Protein AF-A0A351J0I0-F1 (afdb_monomer_lite)

Structure (mmCIF, N/CA/C/O backbone):
data_AF-A0A351J0I0-F1
#
_entry.id   AF-A0A351J0I0-F1
#
loop_
_atom_site.group_PDB
_atom_site.id
_atom_site.type_symbol
_atom_site.label_atom_id
_atom_site.label_alt_id
_atom_site.label_comp_id
_atom_site.label_asym_id
_atom_site.label_entity_id
_atom_site.label_seq_id
_atom_site.pdbx_PDB_ins_code
_atom_site.Cartn_x
_atom_site.Cartn_y
_atom_site.Cartn_z
_atom_site.occupancy
_atom_site.B_iso_or_equiv
_atom_site.auth_seq_id
_atom_site.auth_comp_id
_atom_site.auth_asym_id
_atom_site.auth_atom_id
_atom_site.pdbx_PDB_model_num
ATOM 1 N N . GLU A 1 1 ? -14.268 -17.945 18.099 1.00 57.88 1 GLU A N 1
ATOM 2 C CA . GLU A 1 1 ? -13.652 -16.611 18.293 1.00 57.88 1 GLU A CA 1
ATOM 3 C C . GLU A 1 1 ? -12.820 -16.130 17.097 1.00 57.88 1 GLU A C 1
ATOM 5 O O . GLU A 1 1 ? -13.084 -15.041 16.609 1.00 57.88 1 GLU A O 1
ATOM 10 N N . GLY A 1 2 ? -11.874 -16.911 16.553 1.00 70.25 2 GLY A N 1
ATOM 11 C CA . GLY A 1 2 ? -11.040 -16.453 15.421 1.00 70.25 2 GLY A CA 1
ATOM 12 C C . GLY A 1 2 ? -11.785 -16.167 14.102 1.00 70.25 2 GLY A C 1
ATOM 13 O O . GLY A 1 2 ? -11.429 -15.236 13.385 1.00 70.25 2 GLY A O 1
ATOM 14 N N . GLN A 1 3 ? -12.847 -16.921 13.794 1.00 74.81 3 GLN A N 1
ATOM 15 C CA . GLN A 1 3 ? -13.623 -16.749 12.553 1.00 74.81 3 GLN A CA 1
ATOM 16 C C . GLN A 1 3 ? -14.425 -15.438 12.522 1.00 74.81 3 GLN A C 1
ATOM 18 O O . GLN A 1 3 ? -14.499 -14.779 11.491 1.00 74.81 3 GLN A O 1
ATOM 23 N N . GLU A 1 4 ? -14.977 -15.020 13.659 1.00 78.19 4 GLU A N 1
ATOM 24 C CA . GLU A 1 4 ? -15.794 -13.807 13.761 1.00 78.19 4 GLU A CA 1
ATOM 25 C C . GLU A 1 4 ? -14.952 -12.538 13.570 1.00 78.19 4 GLU A C 1
ATOM 27 O O . GLU A 1 4 ? -15.325 -11.635 12.822 1.00 78.19 4 GLU A O 1
ATOM 32 N N . GLN A 1 5 ? -13.746 -12.513 14.146 1.00 80.56 5 GLN A N 1
ATOM 33 C CA . GLN A 1 5 ? -12.797 -11.415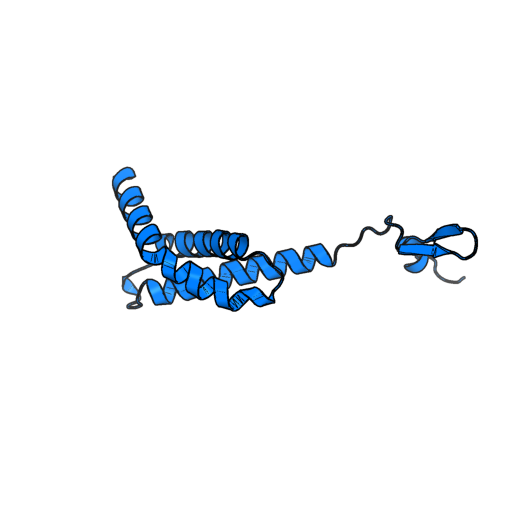 13.943 1.00 80.56 5 GLN A CA 1
ATOM 34 C C . GLN A 1 5 ? -12.367 -11.276 12.477 1.00 80.56 5 GLN A C 1
ATOM 36 O O . GLN A 1 5 ? -12.137 -10.164 11.999 1.00 80.56 5 GLN A O 1
ATOM 41 N N . MET A 1 6 ? -12.254 -12.397 11.759 1.00 81.69 6 MET A N 1
ATOM 42 C CA . MET A 1 6 ? -11.905 -12.406 10.341 1.00 81.69 6 MET A CA 1
ATOM 43 C C . MET A 1 6 ? -13.036 -11.826 9.481 1.00 81.69 6 MET A C 1
ATOM 45 O O . MET A 1 6 ? -12.774 -10.998 8.613 1.00 81.69 6 MET A O 1
ATOM 49 N N . ILE A 1 7 ? -14.291 -12.186 9.770 1.00 85.81 7 ILE A N 1
ATOM 50 C CA . ILE A 1 7 ? -15.471 -11.655 9.069 1.00 85.81 7 ILE A CA 1
ATOM 51 C C . ILE A 1 7 ? -15.580 -10.137 9.260 1.00 85.81 7 ILE A C 1
ATOM 53 O O . ILE A 1 7 ? -15.746 -9.402 8.287 1.00 85.81 7 ILE A O 1
ATOM 57 N N . ILE A 1 8 ? -15.414 -9.652 10.495 1.00 84.94 8 ILE A N 1
ATOM 58 C CA . ILE A 1 8 ? -15.460 -8.214 10.801 1.00 84.94 8 ILE A CA 1
ATOM 59 C C . ILE A 1 8 ? -14.326 -7.465 10.086 1.00 84.94 8 ILE A C 1
ATOM 61 O O . ILE A 1 8 ? -14.559 -6.398 9.515 1.00 84.94 8 ILE A O 1
ATOM 65 N N . ARG A 1 9 ? -13.104 -8.021 10.072 1.00 86.56 9 ARG A N 1
ATOM 66 C CA . ARG A 1 9 ? -11.979 -7.440 9.322 1.00 86.56 9 ARG A CA 1
ATOM 67 C C . ARG A 1 9 ? -12.298 -7.323 7.834 1.00 86.56 9 ARG A C 1
ATOM 69 O O . ARG A 1 9 ? -12.092 -6.252 7.269 1.00 86.56 9 ARG A O 1
ATOM 76 N N . ASN A 1 10 ? -12.807 -8.387 7.219 1.00 89.00 10 ASN A N 1
ATOM 77 C CA . ASN A 1 10 ? -13.107 -8.405 5.788 1.00 89.00 10 ASN A CA 1
ATOM 78 C C . ASN A 1 10 ? -14.192 -7.383 5.433 1.00 89.00 10 ASN A C 1
ATOM 80 O O . ASN A 1 10 ? -13.990 -6.580 4.527 1.00 89.00 10 ASN A O 1
ATOM 84 N N . ALA A 1 11 ? -15.269 -7.316 6.220 1.00 89.31 11 ALA A N 1
ATOM 85 C CA . ALA A 1 11 ? -16.323 -6.322 6.031 1.00 89.31 11 ALA A CA 1
ATOM 86 C C . ALA A 1 11 ? -15.792 -4.878 6.140 1.00 89.31 11 ALA A C 1
ATOM 88 O O . ALA A 1 11 ? -16.150 -4.008 5.343 1.00 89.31 11 ALA A O 1
ATOM 89 N N . LEU A 1 12 ? -14.893 -4.61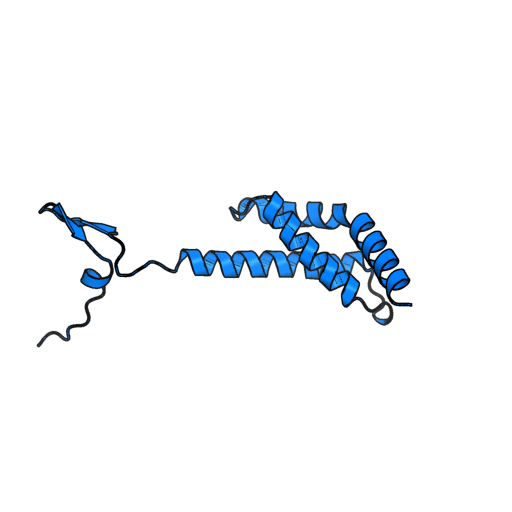3 7.098 1.00 88.44 12 LEU A N 1
ATOM 90 C CA . LEU A 1 12 ? -14.243 -3.306 7.240 1.00 88.44 12 LEU A CA 1
ATOM 91 C C . LEU A 1 12 ? -13.348 -2.965 6.043 1.00 88.44 12 LEU A C 1
ATOM 93 O O . LEU A 1 12 ? -13.310 -1.805 5.627 1.00 88.44 12 LEU A O 1
ATOM 97 N N . ILE A 1 13 ? -12.629 -3.944 5.494 1.00 90.44 13 ILE A N 1
ATOM 98 C CA . ILE A 1 13 ? -11.775 -3.754 4.316 1.00 90.44 13 ILE A CA 1
ATOM 99 C C . ILE A 1 13 ? -12.639 -3.437 3.093 1.00 90.44 13 ILE A C 1
ATOM 101 O O . ILE A 1 13 ? -12.429 -2.402 2.460 1.00 90.44 13 ILE A O 1
ATOM 105 N N . GLU A 1 14 ? -13.644 -4.268 2.807 1.00 90.50 14 GLU A N 1
ATOM 106 C CA . GLU A 1 14 ? -14.543 -4.121 1.656 1.00 90.50 14 GLU A CA 1
ATOM 107 C C . GLU A 1 14 ? -15.247 -2.760 1.645 1.00 90.50 14 GLU A C 1
ATOM 109 O O . GLU A 1 14 ? -15.268 -2.068 0.623 1.00 90.50 14 GLU A O 1
ATOM 114 N N . HIS A 1 15 ? -15.728 -2.307 2.806 1.00 91.88 15 HIS A N 1
ATOM 115 C CA . HIS A 1 15 ? -16.378 -1.004 2.941 1.00 91.88 15 HIS A CA 1
ATOM 116 C C . HIS A 1 15 ? -15.445 0.178 2.606 1.00 91.88 15 HIS A C 1
ATOM 118 O O . HIS A 1 15 ? -15.900 1.245 2.188 1.00 91.88 15 HIS A O 1
ATOM 124 N N . ASN A 1 16 ? -14.129 0.019 2.780 1.00 92.56 16 ASN A N 1
ATOM 125 C CA . ASN A 1 16 ? -13.147 1.091 2.602 1.00 92.56 16 ASN A CA 1
ATOM 126 C C . ASN A 1 16 ? -12.339 0.985 1.295 1.00 92.56 16 ASN A C 1
ATOM 128 O O . ASN A 1 16 ? -11.451 1.807 1.071 1.00 92.56 16 ASN A O 1
ATOM 132 N N . LEU A 1 17 ? -12.668 0.068 0.379 1.00 94.00 17 LEU A N 1
ATOM 133 C CA . LEU A 1 17 ? -11.954 -0.067 -0.902 1.00 94.00 17 LEU A CA 1
ATOM 134 C C . LEU A 1 17 ? -11.973 1.216 -1.749 1.00 94.00 17 LEU A C 1
ATOM 136 O O . LEU A 1 17 ? -10.992 1.548 -2.412 1.00 94.00 17 LEU A O 1
ATOM 140 N N . ARG A 1 18 ? -13.047 2.014 -1.674 1.00 96.25 18 ARG A N 1
ATOM 141 C CA . ARG A 1 18 ? -13.127 3.309 -2.378 1.00 96.25 18 ARG A CA 1
ATOM 142 C C . ARG A 1 18 ? -12.054 4.300 -1.918 1.00 96.25 18 ARG A C 1
ATOM 144 O O . ARG A 1 18 ? -11.592 5.105 -2.725 1.00 96.25 18 ARG A O 1
ATOM 151 N N . LEU A 1 19 ? -11.648 4.234 -0.648 1.00 96.50 19 LEU A N 1
ATOM 152 C CA . LEU A 1 19 ? -10.558 5.052 -0.113 1.00 96.50 19 LEU A CA 1
ATOM 153 C C . LEU A 1 19 ? -9.222 4.660 -0.750 1.00 96.50 19 LEU A C 1
ATOM 155 O O . LEU A 1 19 ? -8.436 5.540 -1.093 1.00 96.50 19 LEU A O 1
ATOM 159 N N . VAL A 1 20 ? -8.989 3.360 -0.948 1.00 97.56 20 VAL A N 1
ATOM 160 C CA . VAL A 1 20 ? -7.778 2.849 -1.607 1.00 97.56 20 VAL A CA 1
ATOM 161 C C . VAL A 1 20 ? -7.691 3.384 -3.028 1.00 97.56 20 VAL A C 1
ATOM 163 O O . VAL A 1 20 ? -6.684 3.991 -3.380 1.00 97.56 20 VAL A O 1
ATOM 166 N N . VAL A 1 21 ? -8.768 3.252 -3.809 1.00 97.19 21 VAL A N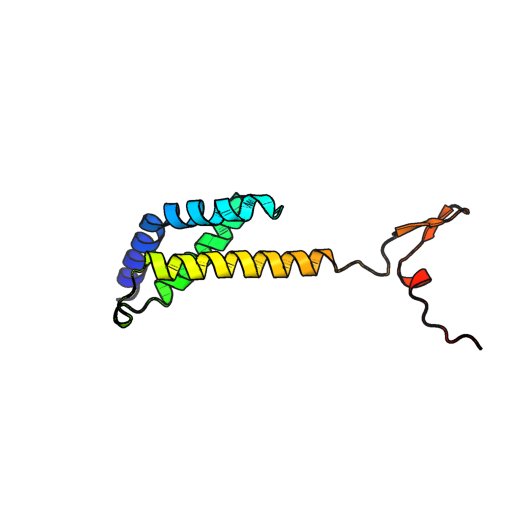 1
ATOM 167 C CA . VAL A 1 21 ? -8.820 3.766 -5.187 1.00 97.19 21 VAL A CA 1
ATOM 168 C C . VAL A 1 21 ? -8.573 5.275 -5.218 1.00 97.19 21 VAL A C 1
ATOM 170 O O . VAL A 1 21 ? -7.784 5.752 -6.027 1.00 97.19 21 VAL A O 1
ATOM 173 N N . TYR A 1 22 ? -9.206 6.035 -4.319 1.00 97.38 22 TYR A N 1
ATOM 174 C CA . TYR A 1 22 ? -9.012 7.484 -4.235 1.00 97.38 22 TYR A CA 1
ATOM 175 C C . TYR A 1 22 ? -7.551 7.871 -3.957 1.00 97.38 22 TYR A C 1
ATOM 177 O O . TYR A 1 22 ? -7.032 8.800 -4.572 1.00 97.38 22 TYR A O 1
ATOM 185 N N . ILE A 1 23 ? -6.876 7.162 -3.051 1.00 97.19 23 ILE A N 1
ATOM 186 C CA . ILE A 1 23 ? -5.474 7.439 -2.723 1.00 97.19 23 ILE A CA 1
ATOM 187 C C . ILE A 1 23 ? -4.552 6.994 -3.859 1.00 97.19 23 ILE A C 1
ATOM 189 O O . ILE A 1 23 ? -3.657 7.754 -4.218 1.00 97.19 23 ILE A O 1
ATOM 193 N N . ALA A 1 24 ? -4.790 5.821 -4.451 1.00 97.31 24 ALA A N 1
ATOM 194 C CA . ALA A 1 24 ? -4.004 5.285 -5.562 1.00 97.31 24 ALA A CA 1
ATOM 195 C C . ALA A 1 24 ? -3.958 6.249 -6.759 1.00 97.31 24 ALA A C 1
ATOM 197 O O . ALA A 1 24 ? -2.886 6.462 -7.319 1.00 97.31 24 ALA A O 1
ATOM 198 N N . LYS A 1 25 ? -5.069 6.939 -7.065 1.00 96.81 25 LYS A N 1
ATOM 199 C CA . LYS A 1 25 ? -5.123 7.962 -8.130 1.00 96.81 25 LYS A CA 1
ATOM 200 C C . LYS A 1 25 ? -4.080 9.072 -7.982 1.00 96.81 25 LYS A C 1
ATOM 202 O O . LYS A 1 25 ? -3.608 9.619 -8.971 1.00 96.81 25 LYS A O 1
ATOM 207 N N . ARG A 1 26 ? -3.677 9.408 -6.752 1.00 95.94 26 ARG A N 1
ATOM 208 C CA . ARG A 1 26 ? -2.647 10.436 -6.500 1.00 95.94 26 ARG A CA 1
ATOM 209 C C . ARG A 1 26 ? -1.250 10.005 -6.968 1.00 95.94 26 ARG A C 1
ATOM 211 O O . ARG A 1 26 ? -0.365 10.850 -7.044 1.00 95.94 26 ARG A O 1
ATOM 218 N N . PHE A 1 27 ? -1.058 8.719 -7.267 1.00 95.88 27 PHE A N 1
ATOM 219 C CA . PHE A 1 27 ? 0.213 8.110 -7.659 1.00 95.88 27 PHE A CA 1
ATOM 220 C C . PHE A 1 27 ? 0.254 7.660 -9.129 1.00 95.88 27 PHE A C 1
ATOM 222 O O . PHE A 1 27 ? 1.242 7.054 -9.535 1.00 95.88 27 PHE A O 1
ATOM 229 N N . GLU A 1 28 ? -0.752 7.984 -9.951 1.00 92.31 28 GLU A N 1
ATOM 230 C CA . GLU A 1 28 ? -0.800 7.578 -11.372 1.00 92.31 28 GLU A CA 1
ATOM 231 C C . GLU A 1 28 ? 0.429 8.047 -12.177 1.00 92.31 28 GLU A C 1
ATOM 233 O O . GLU A 1 28 ? 0.929 7.326 -13.035 1.00 92.31 28 GLU A O 1
ATOM 238 N N . ASN A 1 29 ? 1.005 9.206 -11.837 1.00 90.38 29 ASN A N 1
ATOM 239 C CA . ASN A 1 29 ? 2.173 9.768 -12.533 1.00 90.38 29 ASN A CA 1
ATOM 240 C C . ASN A 1 29 ? 3.517 9.098 -12.179 1.00 90.38 29 ASN A C 1
ATOM 242 O O . ASN A 1 29 ? 4.571 9.581 -12.582 1.00 90.38 29 ASN A O 1
ATOM 246 N N . THR A 1 30 ? 3.517 8.015 -11.398 1.00 88.50 30 THR A N 1
ATOM 247 C CA . THR A 1 30 ? 4.749 7.331 -10.954 1.00 88.50 30 THR A CA 1
ATOM 248 C C . THR A 1 30 ? 5.253 6.276 -11.944 1.00 88.50 30 THR A C 1
ATOM 250 O O . THR A 1 30 ? 6.314 5.691 -11.733 1.00 88.50 30 THR A O 1
ATOM 253 N N . GLY A 1 31 ? 4.504 6.024 -13.025 1.00 87.81 31 GLY A N 1
ATOM 254 C CA . GLY A 1 31 ? 4.812 4.986 -14.015 1.00 87.81 31 GLY A CA 1
ATOM 255 C C . GLY A 1 31 ? 4.490 3.561 -13.550 1.00 87.81 31 GLY A C 1
ATOM 256 O O . GLY A 1 31 ? 4.858 2.606 -14.229 1.00 87.81 31 GLY A O 1
ATOM 257 N N . VAL A 1 32 ? 3.827 3.412 -12.400 1.00 91.81 32 VAL A N 1
ATOM 258 C CA . VAL A 1 32 ? 3.282 2.144 -11.893 1.00 91.81 32 VAL A CA 1
ATOM 259 C C . VAL A 1 32 ? 1.837 1.994 -12.374 1.00 91.81 32 VAL A C 1
ATOM 261 O O . VAL A 1 32 ? 1.089 2.973 -12.399 1.00 91.81 32 VAL A O 1
ATOM 264 N N . GLY A 1 33 ? 1.432 0.776 -12.742 1.00 94.19 33 GLY A N 1
ATOM 265 C CA . GLY A 1 33 ? 0.064 0.490 -13.169 1.00 94.19 33 GLY A CA 1
ATOM 266 C C . GLY A 1 33 ? -0.965 0.773 -12.069 1.00 94.19 33 GLY A C 1
ATOM 267 O O . GLY A 1 33 ? -0.731 0.515 -10.889 1.00 94.19 33 GLY A O 1
ATOM 268 N N . MET A 1 34 ? -2.140 1.282 -12.450 1.00 95.56 34 MET A N 1
ATOM 269 C CA . MET A 1 34 ? -3.200 1.614 -11.488 1.00 95.56 34 MET A CA 1
ATOM 270 C C . MET A 1 34 ? -3.683 0.388 -10.693 1.00 95.56 34 MET A C 1
ATOM 272 O O . MET A 1 34 ? -3.961 0.493 -9.499 1.00 95.56 34 MET A O 1
ATOM 276 N N . GLU A 1 35 ? -3.742 -0.783 -11.328 1.00 95.94 35 GLU A N 1
ATOM 277 C CA . GLU A 1 35 ? -4.108 -2.046 -10.672 1.00 95.94 35 GLU A CA 1
ATOM 278 C C . GLU A 1 35 ? -3.090 -2.463 -9.601 1.00 95.94 35 GLU A C 1
ATOM 280 O O . GLU A 1 35 ? -3.481 -2.885 -8.508 1.00 95.94 35 GLU A O 1
ATOM 285 N N . ASP A 1 36 ? -1.795 -2.260 -9.860 1.00 95.56 36 ASP A N 1
ATOM 286 C CA . ASP A 1 36 ? -0.734 -2.517 -8.884 1.00 95.56 36 ASP A CA 1
ATOM 287 C C . ASP A 1 36 ? -0.847 -1.556 -7.700 1.00 95.56 36 ASP A C 1
ATOM 289 O O . ASP A 1 36 ? -0.820 -1.982 -6.544 1.00 95.56 36 ASP A O 1
ATOM 293 N N . LEU A 1 37 ? -1.054 -0.259 -7.963 1.00 96.81 37 LEU A N 1
ATOM 294 C CA . LEU A 1 37 ? -1.238 0.753 -6.917 1.00 96.81 37 LEU A CA 1
ATOM 295 C C . LEU A 1 37 ? -2.441 0.436 -6.019 1.00 96.81 37 LEU A C 1
ATOM 297 O O . LEU A 1 37 ? -2.351 0.579 -4.797 1.00 96.81 37 LEU A O 1
ATOM 301 N N . ILE A 1 38 ? -3.554 -0.022 -6.600 1.00 96.88 38 ILE A N 1
ATOM 302 C CA . ILE A 1 38 ? -4.730 -0.469 -5.844 1.00 96.88 38 ILE A CA 1
ATOM 303 C C . ILE A 1 38 ? -4.399 -1.722 -5.030 1.00 96.88 38 ILE A C 1
ATOM 305 O O . ILE A 1 38 ? -4.735 -1.779 -3.846 1.00 96.88 38 ILE A O 1
ATOM 309 N N . SER A 1 39 ? -3.726 -2.708 -5.620 1.00 97.00 39 SER A N 1
ATOM 310 C CA . SER A 1 39 ? -3.327 -3.946 -4.939 1.00 97.00 39 SER A CA 1
ATOM 311 C C . SER A 1 39 ? -2.431 -3.663 -3.728 1.00 97.00 39 SER A C 1
ATOM 313 O O . SER A 1 39 ? -2.735 -4.075 -2.605 1.00 97.00 39 SER A O 1
ATOM 315 N N . ILE A 1 40 ? -1.377 -2.867 -3.915 1.00 97.25 40 ILE A N 1
ATOM 316 C CA . ILE A 1 40 ? -0.447 -2.454 -2.854 1.00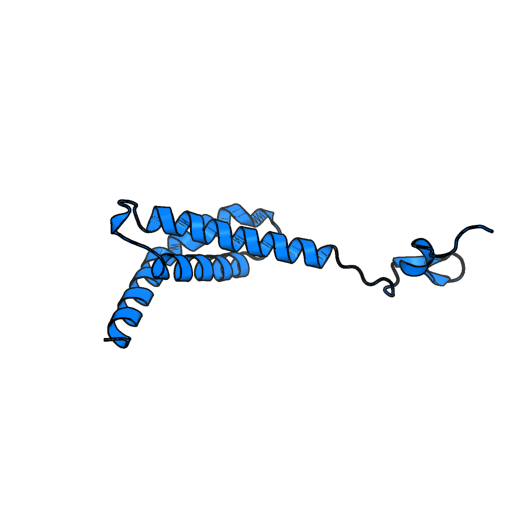 97.25 40 ILE A CA 1
ATOM 317 C C . ILE A 1 40 ? -1.166 -1.605 -1.805 1.00 97.25 40 ILE A C 1
ATOM 319 O O . ILE A 1 40 ? -1.019 -1.823 -0.600 1.00 97.25 40 ILE A O 1
ATOM 323 N N . GLY A 1 41 ? -1.998 -0.660 -2.242 1.00 97.56 41 GLY A N 1
ATOM 324 C CA . GLY A 1 41 ? -2.804 0.150 -1.341 1.00 97.56 41 GLY A CA 1
ATOM 325 C C . GLY A 1 41 ? -3.769 -0.694 -0.500 1.00 97.56 41 GLY A C 1
ATOM 326 O O . GLY A 1 41 ? -3.960 -0.416 0.684 1.00 97.56 41 GLY A O 1
ATOM 327 N N . THR A 1 42 ? -4.315 -1.774 -1.061 1.00 96.75 42 THR A N 1
ATOM 328 C CA . THR A 1 42 ? -5.187 -2.720 -0.349 1.00 96.75 42 THR A CA 1
ATOM 329 C C . THR A 1 42 ? -4.416 -3.465 0.742 1.00 96.75 42 THR A C 1
ATOM 331 O O . THR A 1 42 ? -4.923 -3.608 1.855 1.00 96.75 42 THR A O 1
ATOM 334 N N . ILE A 1 43 ? -3.154 -3.839 0.496 1.00 96.44 43 ILE A N 1
ATOM 335 C CA . ILE A 1 43 ? -2.252 -4.377 1.532 1.00 96.44 43 ILE A CA 1
ATOM 336 C C . ILE A 1 43 ? -2.054 -3.358 2.664 1.00 96.44 43 ILE A C 1
ATOM 338 O O . ILE A 1 43 ? -2.165 -3.710 3.842 1.00 96.44 43 ILE A O 1
ATOM 342 N N . GLY A 1 44 ? -1.836 -2.085 2.324 1.00 97.12 44 GLY A N 1
ATOM 343 C CA . GLY A 1 44 ? -1.746 -0.994 3.298 1.00 97.12 44 GLY A CA 1
ATOM 344 C C . GLY A 1 44 ? -3.014 -0.843 4.150 1.00 97.12 44 GLY A C 1
ATOM 345 O O . GLY A 1 44 ? -2.927 -0.672 5.369 1.00 97.12 44 GLY A O 1
ATOM 346 N N . LEU A 1 45 ? -4.198 -0.977 3.542 1.00 97.06 45 LEU A N 1
ATOM 347 C CA . LEU A 1 45 ? -5.483 -0.961 4.248 1.00 97.06 45 LEU A CA 1
ATOM 348 C C . LEU A 1 45 ? -5.640 -2.167 5.190 1.00 97.06 45 LEU A C 1
ATOM 350 O O . LEU A 1 45 ? -6.032 -1.984 6.341 1.00 97.06 45 LEU A O 1
ATOM 354 N N . MET A 1 46 ? -5.299 -3.382 4.748 1.00 95.00 46 MET A N 1
ATOM 355 C CA . MET A 1 46 ? -5.364 -4.590 5.585 1.00 95.00 46 MET A CA 1
ATOM 356 C C . MET A 1 46 ? -4.480 -4.473 6.832 1.00 95.00 46 MET A C 1
ATOM 358 O O . MET A 1 46 ? -4.907 -4.816 7.942 1.00 95.00 46 MET A O 1
ATOM 362 N N . LYS A 1 47 ? -3.261 -3.941 6.667 1.00 94.69 47 LYS A N 1
ATOM 363 C CA . LYS A 1 47 ? -2.356 -3.643 7.785 1.00 94.69 47 LYS A CA 1
ATOM 364 C C . LYS A 1 47 ? -2.968 -2.603 8.720 1.00 94.69 47 LYS A C 1
ATOM 366 O O . LYS A 1 47 ? -2.987 -2.830 9.926 1.00 94.69 47 LYS A O 1
ATOM 371 N N . ALA A 1 48 ? -3.538 -1.526 8.172 1.00 95.44 48 ALA A N 1
ATOM 372 C CA . ALA A 1 48 ? -4.173 -0.470 8.957 1.00 95.44 48 ALA A CA 1
ATOM 373 C C . ALA A 1 48 ? -5.335 -0.986 9.808 1.00 95.44 48 ALA A C 1
ATOM 375 O O . ALA A 1 48 ? -5.376 -0.721 11.004 1.00 95.44 48 ALA A O 1
ATOM 376 N N . VAL A 1 49 ? -6.257 -1.753 9.217 1.00 93.75 49 VAL A N 1
ATOM 377 C CA . VAL A 1 49 ? -7.376 -2.373 9.947 1.00 93.75 49 VAL A CA 1
ATOM 378 C C . VAL A 1 49 ? -6.844 -3.310 11.030 1.00 93.75 49 VAL A C 1
ATOM 380 O O . VAL A 1 49 ? -7.406 -3.383 12.119 1.00 93.75 49 VAL A O 1
ATOM 383 N N . SER A 1 50 ? -5.728 -3.990 10.763 1.00 91.94 50 SER A N 1
ATOM 384 C CA . SER A 1 50 ? -5.151 -4.934 11.711 1.00 91.94 50 SER A CA 1
ATOM 385 C C . SER A 1 50 ? -4.438 -4.294 12.898 1.00 91.94 50 SER A C 1
ATOM 387 O O . SER A 1 50 ? -4.428 -4.897 13.968 1.00 91.94 50 SER A O 1
ATOM 389 N N . SER A 1 51 ? -3.854 -3.108 12.724 1.00 92.19 51 SER A N 1
ATOM 390 C CA . SER A 1 51 ? -3.116 -2.376 13.761 1.00 92.19 51 SER A CA 1
ATOM 391 C C . SER A 1 51 ? -3.894 -1.206 14.371 1.00 92.19 51 SER A C 1
ATOM 393 O O . SER A 1 51 ? -3.378 -0.526 15.265 1.00 92.19 51 SER A O 1
ATOM 395 N N . PHE A 1 52 ? -5.107 -0.932 13.886 1.00 93.31 52 PHE A N 1
ATOM 396 C CA . PHE A 1 52 ? -5.920 0.186 14.347 1.00 93.31 52 PHE A CA 1
ATOM 397 C C . PHE A 1 52 ? -6.302 0.026 15.821 1.00 93.31 52 PHE A C 1
ATOM 399 O O . PHE A 1 52 ? -6.759 -1.027 16.261 1.00 93.31 52 PHE A O 1
ATOM 406 N N . LYS A 1 53 ? -6.147 1.110 16.586 1.00 91.75 53 LYS A N 1
ATOM 407 C CA . LYS A 1 53 ? -6.553 1.191 17.991 1.00 91.75 53 LYS A CA 1
ATOM 408 C C . LYS A 1 53 ? -7.550 2.328 18.157 1.00 91.75 53 LYS A C 1
ATOM 410 O O . LYS A 1 53 ? -7.176 3.491 17.997 1.00 91.75 53 LYS A O 1
ATOM 415 N N . SER A 1 54 ? -8.791 1.997 18.516 1.00 88.19 54 SER A N 1
ATOM 416 C CA . SER A 1 54 ? -9.862 2.989 18.692 1.00 88.19 54 SER A CA 1
ATOM 417 C C . SER A 1 54 ? -9.607 3.952 19.860 1.00 88.19 54 SER A C 1
ATOM 419 O O . SER A 1 54 ? -10.112 5.069 19.856 1.00 88.19 54 SER A O 1
ATOM 421 N N . GLU A 1 55 ? -8.773 3.555 20.823 1.00 93.00 55 GLU A N 1
ATOM 422 C CA . GLU A 1 55 ? -8.361 4.364 21.981 1.00 93.00 55 GLU A CA 1
ATOM 423 C C . GLU A 1 55 ? -7.666 5.677 21.589 1.00 93.00 55 GLU A C 1
ATOM 425 O O . GLU A 1 55 ? -7.638 6.633 22.359 1.00 93.00 55 GLU A O 1
ATOM 430 N N . LYS A 1 56 ? -7.108 5.748 20.375 1.00 87.06 56 LYS A N 1
ATOM 431 C CA . LYS A 1 56 ? -6.355 6.912 19.895 1.00 87.06 56 LYS A CA 1
ATOM 432 C C . LYS A 1 56 ? -7.235 8.077 19.423 1.00 87.06 56 LYS A C 1
ATOM 434 O O . LYS A 1 56 ? -6.686 9.057 18.935 1.00 87.06 56 LYS A O 1
ATOM 439 N N . ASN A 1 57 ? -8.566 7.985 19.534 1.00 89.69 57 ASN A N 1
ATOM 440 C CA . ASN A 1 57 ? -9.520 9.038 19.141 1.00 89.69 57 ASN A CA 1
ATOM 441 C C . ASN A 1 57 ? -9.338 9.569 17.701 1.00 89.69 57 ASN A C 1
ATOM 443 O O . ASN A 1 57 ? -9.638 10.723 17.403 1.00 89.69 57 ASN A O 1
ATOM 447 N N . ILE A 1 58 ? -8.868 8.721 16.782 1.00 93.69 58 ILE A N 1
ATOM 448 C CA . ILE A 1 58 ? -8.754 9.041 15.354 1.00 93.69 58 ILE A CA 1
ATOM 449 C C . ILE A 1 58 ? -9.697 8.160 14.542 1.00 93.69 58 ILE A C 1
ATOM 451 O O . ILE A 1 58 ? -9.884 6.981 14.841 1.00 93.69 58 ILE A O 1
ATOM 455 N N . LYS A 1 59 ? -10.281 8.720 13.480 1.00 92.19 59 LYS A N 1
ATOM 456 C CA . LYS A 1 59 ? -11.126 7.948 12.563 1.00 92.19 59 LYS A CA 1
ATOM 457 C C . LYS A 1 59 ? -10.276 6.913 11.823 1.00 92.19 59 LYS A C 1
ATOM 459 O O . LYS A 1 59 ? -9.178 7.230 11.359 1.00 92.19 59 LYS A O 1
ATOM 464 N N . LEU A 1 60 ? -10.819 5.707 11.637 1.00 91.12 60 LEU A N 1
ATOM 465 C CA . LEU A 1 60 ? -10.159 4.629 10.892 1.00 91.12 60 LEU A CA 1
ATOM 466 C C . LEU A 1 60 ? -9.714 5.092 9.500 1.00 91.12 60 LEU A C 1
ATOM 468 O O . LEU A 1 60 ? -8.574 4.854 9.128 1.00 91.12 60 LEU A O 1
ATOM 472 N N . ALA A 1 61 ? -10.566 5.816 8.766 1.00 92.44 61 ALA A N 1
ATOM 473 C CA . ALA A 1 61 ? -10.238 6.330 7.434 1.00 92.44 61 ALA A CA 1
ATOM 474 C C . ALA A 1 61 ? -9.007 7.257 7.438 1.00 92.44 61 ALA A C 1
ATOM 476 O O . ALA A 1 61 ? -8.170 7.182 6.542 1.00 92.44 61 ALA A O 1
ATOM 477 N N . THR A 1 62 ? -8.857 8.094 8.469 1.00 95.06 62 THR A N 1
ATOM 478 C CA . THR A 1 62 ? -7.690 8.972 8.628 1.00 95.06 62 THR A CA 1
ATOM 479 C C . THR A 1 62 ? -6.424 8.149 8.840 1.00 95.06 62 THR A C 1
ATOM 481 O O . THR A 1 62 ? -5.432 8.366 8.148 1.00 95.06 62 THR A O 1
ATOM 484 N N . TYR A 1 63 ? -6.466 7.164 9.739 1.00 95.69 63 TYR A N 1
ATOM 485 C CA . TYR A 1 63 ? -5.332 6.271 9.977 1.00 95.69 63 TYR A CA 1
ATOM 486 C C . TYR A 1 63 ? -4.980 5.440 8.734 1.00 95.69 63 TYR A C 1
ATOM 488 O O . TYR A 1 63 ? -3.841 5.463 8.269 1.00 95.69 63 TYR A O 1
ATOM 496 N N . ALA A 1 64 ? -5.981 4.781 8.147 1.00 96.81 64 ALA A N 1
ATOM 497 C CA . ALA A 1 64 ? -5.841 3.959 6.955 1.00 96.81 64 ALA A CA 1
ATOM 498 C C . ALA A 1 64 ? -5.265 4.749 5.782 1.00 96.81 64 ALA A C 1
ATOM 500 O O . ALA A 1 64 ? -4.392 4.236 5.092 1.00 96.81 64 ALA A O 1
ATOM 501 N N . SER A 1 65 ? -5.663 6.014 5.601 1.00 97.25 65 SER A N 1
ATOM 502 C CA . SER A 1 65 ? -5.122 6.842 4.522 1.00 97.25 65 SER A CA 1
ATOM 503 C C . SER A 1 65 ? -3.597 6.967 4.570 1.00 97.25 65 SER A C 1
ATOM 505 O O . SER A 1 65 ? -2.945 6.890 3.531 1.00 97.25 65 SER A O 1
ATOM 507 N N . LYS A 1 66 ? -3.015 7.074 5.772 1.00 97.19 66 LYS A N 1
ATOM 508 C CA . LYS A 1 66 ? -1.562 7.152 5.956 1.00 97.19 66 LYS A CA 1
ATOM 509 C C . LYS A 1 66 ? -0.866 5.817 5.775 1.00 97.19 66 LYS A C 1
ATOM 511 O O . LYS A 1 66 ? 0.214 5.786 5.196 1.00 97.19 66 LYS A O 1
ATOM 516 N N . CYS A 1 67 ? -1.488 4.721 6.191 1.00 97.50 67 CYS A N 1
ATOM 517 C CA . CYS A 1 67 ? -0.955 3.386 5.937 1.00 97.50 67 CYS A CA 1
ATOM 518 C C . CYS A 1 67 ? -0.951 3.038 4.440 1.00 97.50 67 CYS A C 1
ATOM 520 O O . CYS A 1 67 ? 0.050 2.531 3.946 1.00 97.50 67 CYS A O 1
ATOM 522 N N . ILE A 1 68 ? -2.031 3.358 3.719 1.00 98.00 68 ILE A N 1
ATOM 523 C CA . ILE A 1 68 ? -2.147 3.150 2.266 1.00 98.00 68 ILE A CA 1
ATOM 524 C C . ILE A 1 68 ? -1.078 3.969 1.530 1.00 98.00 68 ILE A C 1
ATOM 526 O O . ILE A 1 68 ? -0.324 3.423 0.730 1.00 98.00 68 ILE A O 1
ATOM 530 N N . GLU A 1 69 ? -0.979 5.267 1.838 1.00 97.88 69 GLU A N 1
ATOM 531 C CA . GLU A 1 69 ? 0.012 6.175 1.246 1.00 97.88 69 GLU A CA 1
ATOM 532 C C . GLU A 1 69 ? 1.449 5.683 1.491 1.00 97.88 69 GLU A C 1
ATOM 534 O O . GLU A 1 69 ? 2.270 5.673 0.575 1.00 97.88 69 GLU A O 1
ATOM 539 N N . ASN A 1 70 ? 1.742 5.215 2.708 1.00 97.88 70 ASN A N 1
ATOM 540 C CA . ASN A 1 70 ? 3.057 4.692 3.060 1.00 97.88 70 ASN A CA 1
ATOM 541 C C . ASN A 1 70 ? 3.406 3.400 2.309 1.00 97.88 70 ASN A C 1
ATOM 543 O O . ASN A 1 70 ? 4.531 3.269 1.834 1.00 97.88 70 ASN A O 1
ATOM 547 N N . GLU A 1 71 ? 2.469 2.456 2.188 1.00 97.75 71 GLU A N 1
ATOM 548 C CA . GLU A 1 71 ? 2.722 1.185 1.498 1.00 97.75 71 GLU A CA 1
ATOM 549 C C . GLU A 1 71 ? 3.015 1.408 0.005 1.00 97.75 71 GLU A C 1
ATOM 551 O O . GLU A 1 71 ? 3.985 0.866 -0.526 1.00 97.75 71 GLU A O 1
ATOM 556 N N . ILE A 1 72 ? 2.243 2.285 -0.649 1.00 97.31 72 ILE A N 1
ATOM 557 C CA . ILE A 1 72 ? 2.469 2.671 -2.050 1.00 97.31 72 ILE A CA 1
ATOM 558 C C . ILE A 1 72 ? 3.842 3.339 -2.216 1.00 97.31 72 ILE A C 1
ATOM 560 O O . ILE A 1 72 ? 4.615 2.966 -3.099 1.00 97.31 72 ILE A O 1
ATOM 564 N N . LEU A 1 73 ? 4.194 4.286 -1.340 1.00 96.50 73 LEU A N 1
ATOM 565 C CA . LEU A 1 73 ? 5.502 4.946 -1.377 1.00 96.50 73 LEU A CA 1
ATOM 566 C C . LEU A 1 73 ? 6.664 3.971 -1.152 1.00 96.50 73 LEU A C 1
ATOM 568 O O . LEU A 1 73 ? 7.699 4.093 -1.808 1.00 96.50 73 LEU A O 1
ATOM 572 N N . MET A 1 74 ? 6.514 3.009 -0.237 1.00 95.94 74 MET A N 1
ATOM 573 C CA . MET A 1 74 ? 7.520 1.969 -0.014 1.00 95.94 74 MET A CA 1
ATOM 574 C C . MET A 1 74 ? 7.736 1.122 -1.269 1.00 95.94 74 MET A C 1
ATOM 576 O O . MET A 1 74 ? 8.883 0.861 -1.632 1.00 95.94 74 MET A O 1
ATOM 580 N N . PHE A 1 75 ? 6.659 0.739 -1.956 1.00 95.25 75 PHE A N 1
ATOM 581 C CA . PHE A 1 75 ? 6.756 -0.013 -3.204 1.00 95.25 75 PHE A CA 1
ATOM 582 C C . PHE A 1 75 ? 7.469 0.772 -4.308 1.00 95.25 75 PHE A C 1
ATOM 584 O O . PHE A 1 75 ? 8.371 0.236 -4.955 1.00 95.25 75 PHE A O 1
ATOM 591 N N . ILE A 1 76 ? 7.111 2.044 -4.500 1.00 93.31 76 ILE A N 1
ATOM 592 C CA . ILE A 1 76 ? 7.728 2.891 -5.530 1.00 93.31 76 ILE A CA 1
ATOM 593 C C . ILE A 1 76 ? 9.235 3.013 -5.285 1.00 93.31 76 ILE A C 1
ATOM 595 O O . ILE A 1 76 ? 10.013 2.800 -6.208 1.00 93.31 76 ILE A O 1
ATOM 599 N N . ARG A 1 77 ? 9.655 3.276 -4.039 1.00 91.94 77 ARG A N 1
ATOM 600 C CA . ARG A 1 77 ? 11.080 3.374 -3.669 1.00 91.94 77 ARG A CA 1
ATOM 601 C C . ARG A 1 77 ? 11.837 2.069 -3.900 1.00 91.94 77 ARG A C 1
ATOM 603 O O . ARG A 1 77 ? 12.973 2.079 -4.359 1.00 91.94 77 ARG A O 1
ATOM 610 N N . LYS A 1 78 ? 11.212 0.931 -3.589 1.00 89.31 78 LYS A N 1
ATOM 611 C CA . LYS A 1 78 ? 11.819 -0.380 -3.836 1.00 89.31 78 LYS A CA 1
ATOM 612 C C . LYS A 1 78 ? 11.987 -0.636 -5.336 1.00 89.31 78 LYS A C 1
ATOM 614 O O . LYS A 1 78 ? 13.039 -1.093 -5.765 1.00 89.31 78 LYS A O 1
ATOM 619 N N . THR A 1 79 ? 10.973 -0.297 -6.125 1.00 85.25 79 THR A N 1
ATOM 620 C CA . THR A 1 79 ? 10.983 -0.488 -7.580 1.00 85.25 79 THR A CA 1
ATOM 621 C C . THR A 1 79 ? 11.961 0.460 -8.275 1.00 85.25 79 THR A C 1
ATOM 623 O O . THR A 1 79 ? 12.635 0.051 -9.214 1.00 85.25 79 THR A O 1
ATOM 626 N N . SER A 1 80 ? 12.092 1.708 -7.813 1.00 78.94 80 SER A N 1
ATOM 627 C CA . SER A 1 80 ? 13.083 2.644 -8.360 1.00 78.94 80 SER A CA 1
ATOM 628 C C . SER A 1 80 ? 14.515 2.179 -8.119 1.00 78.94 80 SER A C 1
ATOM 630 O O . SER A 1 80 ? 15.353 2.369 -8.990 1.00 78.94 80 SER A O 1
ATOM 632 N N . ASN A 1 81 ? 14.789 1.548 -6.973 1.00 74.94 81 ASN A N 1
ATOM 633 C CA . ASN A 1 81 ? 16.115 1.003 -6.686 1.00 74.94 81 ASN A CA 1
ATOM 634 C C . ASN A 1 81 ? 16.466 -0.151 -7.630 1.00 74.94 81 ASN A C 1
ATOM 636 O O . ASN A 1 81 ? 17.554 -0.150 -8.186 1.00 74.94 81 ASN A O 1
ATOM 640 N N . LEU A 1 82 ? 15.524 -1.065 -7.886 1.00 72.44 82 LEU A N 1
ATOM 641 C CA . LEU A 1 82 ? 15.727 -2.165 -8.837 1.00 72.44 82 LEU A CA 1
ATOM 642 C C . LEU A 1 82 ? 15.998 -1.665 -10.263 1.00 72.44 82 LEU A C 1
ATOM 644 O O . LEU A 1 82 ? 16.802 -2.247 -10.970 1.00 72.44 82 LEU A O 1
ATOM 648 N N . LYS A 1 83 ? 15.374 -0.557 -10.688 1.00 68.44 83 LYS A N 1
ATOM 649 C CA . LYS A 1 83 ? 15.651 0.052 -12.003 1.00 68.44 83 LYS A CA 1
ATOM 650 C C . LYS A 1 83 ? 17.056 0.657 -12.123 1.00 68.44 83 LYS A C 1
ATOM 652 O O . LYS A 1 83 ? 17.481 0.938 -13.236 1.00 68.44 83 LYS A O 1
ATOM 657 N N . MET A 1 84 ? 17.735 0.915 -11.005 1.00 70.00 84 MET A N 1
ATOM 658 C CA . MET A 1 84 ? 19.123 1.389 -10.996 1.00 70.00 84 MET A CA 1
ATOM 659 C C . MET A 1 84 ? 20.134 0.238 -10.932 1.00 70.00 84 MET A C 1
ATOM 661 O O . MET A 1 84 ? 21.326 0.482 -11.097 1.00 70.00 84 MET A O 1
ATOM 665 N N . GLU A 1 85 ? 19.687 -0.997 -10.694 1.00 72.19 85 GLU A N 1
ATOM 666 C CA . GLU A 1 85 ? 20.547 -2.174 -10.770 1.00 72.19 85 GLU A CA 1
ATOM 667 C C . GLU A 1 85 ? 20.704 -2.564 -12.243 1.00 72.19 85 GLU A C 1
ATOM 669 O O . GLU A 1 85 ? 19.795 -3.117 -12.857 1.00 72.19 85 GLU A O 1
ATOM 674 N N . VAL A 1 86 ? 21.860 -2.227 -12.816 1.00 73.62 86 VAL A N 1
ATOM 675 C CA . VAL A 1 86 ? 22.269 -2.634 -14.166 1.00 73.62 86 VAL A CA 1
ATOM 676 C C . VAL A 1 86 ? 23.367 -3.680 -14.023 1.00 73.62 86 VAL A C 1
ATOM 678 O O . VAL A 1 86 ? 24.274 -3.515 -13.201 1.00 73.62 86 VAL A O 1
ATOM 681 N N . SER A 1 87 ? 23.276 -4.771 -14.789 1.00 79.31 87 SER A N 1
ATOM 682 C CA . SER A 1 87 ? 24.329 -5.784 -14.792 1.00 79.31 87 SER A CA 1
ATOM 683 C C . SER A 1 87 ? 25.585 -5.223 -15.451 1.00 79.31 87 SER A C 1
ATOM 685 O O . SER A 1 87 ? 25.527 -4.595 -16.505 1.00 79.31 87 SER A O 1
ATOM 687 N N . ILE A 1 88 ? 26.736 -5.482 -14.837 1.00 78.88 88 ILE A N 1
ATOM 688 C CA . ILE A 1 88 ? 28.035 -5.055 -15.367 1.00 78.88 88 ILE A CA 1
ATOM 689 C C . ILE A 1 88 ? 28.375 -5.803 -16.670 1.00 78.88 88 ILE A C 1
ATOM 691 O O . ILE A 1 88 ? 29.102 -5.273 -17.505 1.00 78.88 88 ILE A O 1
ATOM 695 N N . GLU A 1 89 ? 27.808 -6.998 -16.851 1.00 78.62 89 GLU A N 1
ATOM 696 C CA . GLU A 1 89 ? 27.993 -7.870 -18.018 1.00 78.62 89 GLU A CA 1
ATOM 697 C C . GLU A 1 89 ? 26.965 -7.619 -19.136 1.00 78.62 89 GLU A C 1
ATOM 699 O O . GLU A 1 89 ? 26.968 -8.322 -20.142 1.00 78.62 89 GLU A O 1
ATOM 704 N N . GLU A 1 90 ? 26.048 -6.662 -18.970 1.00 78.38 90 GLU A N 1
ATOM 705 C CA . GLU A 1 90 ? 25.053 -6.347 -19.998 1.00 78.38 90 GLU A CA 1
ATOM 706 C C . GLU A 1 90 ? 25.640 -5.371 -21.035 1.00 78.38 90 GLU A C 1
ATOM 708 O O . GLU A 1 90 ? 26.226 -4.351 -20.646 1.00 78.38 90 GLU A O 1
ATOM 713 N N . PRO A 1 91 ? 25.505 -5.654 -22.346 1.00 77.06 91 PRO A N 1
ATOM 714 C CA . PRO A 1 91 ? 26.050 -4.796 -23.388 1.00 77.06 91 PRO A CA 1
ATOM 715 C C . PRO A 1 91 ? 25.317 -3.454 -23.425 1.00 77.06 91 PRO A C 1
ATOM 717 O O . PRO A 1 91 ? 24.110 -3.384 -23.656 1.00 77.06 91 PRO A O 1
ATOM 720 N N . LEU A 1 92 ? 26.061 -2.369 -23.214 1.00 77.44 92 LEU A N 1
ATOM 721 C CA . LEU A 1 92 ? 25.551 -0.999 -23.256 1.00 77.44 92 LEU A CA 1
ATOM 722 C C . LEU A 1 92 ? 25.406 -0.491 -24.689 1.00 77.44 92 LEU A C 1
ATOM 724 O O . LEU A 1 92 ? 24.468 0.244 -25.001 1.00 77.44 92 LEU A O 1
ATOM 728 N N . ASN A 1 93 ? 26.378 -0.822 -25.540 1.00 79.81 93 ASN A N 1
ATOM 729 C CA . ASN A 1 93 ? 26.429 -0.407 -26.936 1.00 79.81 93 ASN A CA 1
ATOM 730 C C . ASN A 1 93 ? 27.410 -1.288 -27.726 1.00 79.81 93 ASN A C 1
ATOM 732 O O . ASN A 1 93 ? 28.081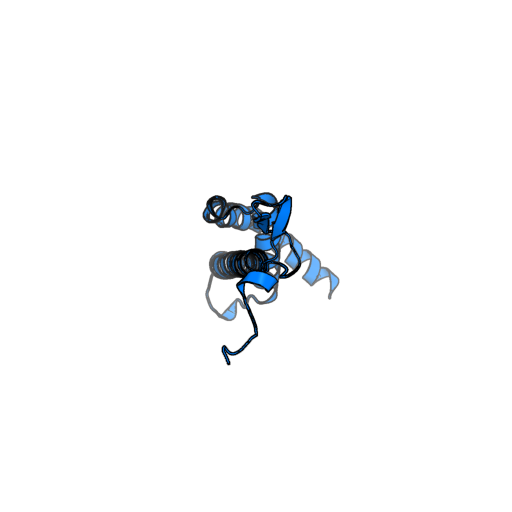 -2.138 -27.149 1.00 79.81 93 ASN A O 1
ATOM 736 N N . VAL A 1 94 ? 27.520 -1.062 -29.033 1.00 83.44 94 VAL A N 1
ATOM 737 C CA . VAL A 1 94 ? 28.612 -1.610 -29.847 1.00 83.44 94 VAL A CA 1
ATOM 738 C C . VAL A 1 94 ? 29.713 -0.574 -30.030 1.00 83.44 94 VAL A C 1
ATOM 740 O O . VAL A 1 94 ? 29.441 0.624 -30.171 1.00 83.44 94 VAL A O 1
ATOM 743 N N . ASP A 1 95 ? 30.955 -1.033 -29.998 1.00 79.94 95 ASP A N 1
ATOM 744 C CA . ASP A 1 95 ? 32.110 -0.220 -30.346 1.00 79.94 95 ASP A CA 1
ATOM 745 C C . ASP A 1 95 ? 32.201 -0.003 -31.878 1.00 79.94 95 ASP A C 1
ATOM 747 O O . ASP A 1 95 ? 31.394 -0.502 -32.667 1.00 79.94 95 ASP A O 1
ATOM 751 N N . TRP A 1 96 ? 33.176 0.788 -32.322 1.00 81.56 96 TRP A N 1
ATOM 752 C CA . TRP A 1 96 ? 33.482 1.009 -33.741 1.00 81.56 96 TRP A CA 1
ATOM 753 C C . TRP A 1 96 ? 33.890 -0.228 -34.577 1.00 81.56 96 TRP A C 1
ATOM 755 O O . TRP A 1 96 ? 33.810 -0.160 -35.804 1.00 81.56 96 TRP A O 1
ATOM 765 N N . ASP A 1 97 ? 34.267 -1.338 -33.944 1.00 84.75 97 ASP A N 1
ATOM 766 C CA . ASP A 1 97 ? 34.765 -2.588 -34.524 1.00 84.75 97 ASP A CA 1
ATOM 767 C C . ASP A 1 97 ? 33.678 -3.682 -34.463 1.00 84.75 97 ASP A C 1
ATOM 769 O O . ASP A 1 97 ? 33.837 -4.761 -35.036 1.00 84.75 97 ASP A O 1
ATOM 773 N N . GLY A 1 98 ? 32.537 -3.386 -33.830 1.00 81.69 98 GLY A N 1
ATOM 774 C CA . GLY A 1 98 ? 31.368 -4.248 -33.725 1.00 81.69 98 GLY A CA 1
ATOM 775 C C . GLY A 1 98 ? 31.350 -5.173 -32.508 1.00 81.69 98 GLY A C 1
ATOM 776 O O . GLY A 1 98 ? 30.486 -6.049 -32.466 1.00 81.69 98 GLY A O 1
ATOM 777 N N . ASN A 1 99 ? 32.246 -5.008 -31.531 1.00 82.88 99 ASN A N 1
ATOM 778 C CA . ASN A 1 99 ? 32.175 -5.763 -30.279 1.00 82.88 99 ASN A CA 1
ATOM 779 C C . ASN A 1 99 ? 31.215 -5.100 -29.286 1.00 82.88 99 ASN A C 1
ATOM 781 O O . ASN A 1 99 ? 30.951 -3.895 -29.326 1.00 82.88 99 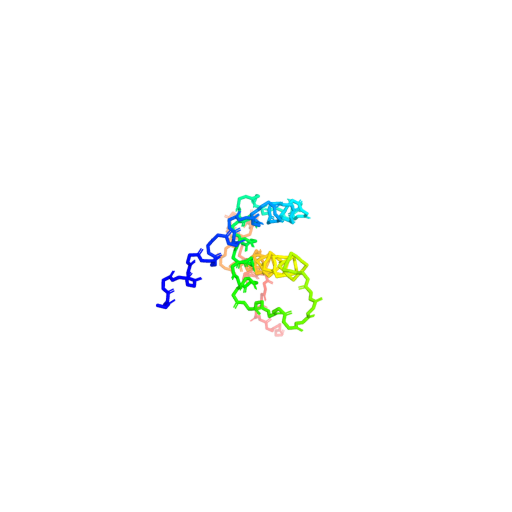ASN A O 1
ATOM 785 N N . GLU A 1 100 ? 30.682 -5.920 -28.389 1.00 85.38 100 GLU A N 1
ATOM 786 C CA . GLU A 1 100 ? 29.807 -5.495 -27.303 1.00 85.38 100 GLU A CA 1
ATOM 787 C C . GLU A 1 100 ? 30.612 -4.743 -26.230 1.00 85.38 100 GLU A C 1
ATOM 789 O O . GLU A 1 100 ? 31.556 -5.288 -25.666 1.00 85.38 100 GLU A O 1
ATOM 794 N N . LEU A 1 101 ? 30.233 -3.494 -25.940 1.00 80.94 101 LEU A N 1
ATOM 795 C CA . LEU A 1 101 ? 30.789 -2.691 -24.848 1.00 80.94 101 LEU A CA 1
ATOM 796 C C . LEU A 1 101 ? 30.023 -2.976 -23.563 1.00 80.94 101 LEU A C 1
ATOM 798 O O . LEU A 1 101 ? 28.835 -2.648 -23.470 1.00 80.94 101 LEU A O 1
ATOM 802 N N . LEU A 1 102 ? 30.702 -3.522 -22.558 1.00 83.69 102 LEU A N 1
ATOM 803 C CA . LEU A 1 102 ? 30.115 -3.794 -21.252 1.00 83.69 102 LEU A CA 1
ATOM 804 C C . LEU A 1 102 ? 30.369 -2.623 -20.293 1.00 83.69 102 LEU A C 1
ATOM 806 O O . LEU A 1 102 ? 31.346 -1.880 -20.409 1.00 83.69 102 LEU A O 1
ATOM 810 N N . LEU A 1 103 ? 29.504 -2.460 -19.288 1.00 76.69 103 LEU A N 1
ATOM 811 C CA . LEU A 1 103 ? 29.712 -1.445 -18.245 1.00 76.69 103 LEU A CA 1
ATOM 812 C C . LEU A 1 103 ? 30.986 -1.731 -17.422 1.00 76.69 103 LEU A C 1
ATOM 814 O O . LEU A 1 103 ? 31.607 -0.803 -16.903 1.00 76.69 103 LEU A O 1
ATOM 818 N N . GLY A 1 104 ? 31.398 -3.002 -17.340 1.00 75.75 104 GLY A N 1
ATOM 819 C CA . GLY A 1 104 ? 32.623 -3.437 -16.659 1.00 75.75 104 GLY A CA 1
ATOM 820 C C . GLY A 1 104 ? 33.909 -2.922 -17.289 1.00 75.75 104 GLY A C 1
ATOM 821 O O . GLY A 1 104 ? 34.842 -2.593 -16.560 1.00 75.75 104 GLY A O 1
ATOM 822 N N . ASP A 1 105 ? 33.922 -2.762 -18.610 1.00 76.75 105 ASP A N 1
ATOM 823 C CA . ASP A 1 105 ? 35.090 -2.274 -19.348 1.00 76.75 105 ASP A CA 1
ATOM 824 C C . ASP A 1 105 ? 35.337 -0.779 -19.081 1.00 76.75 105 ASP A C 1
ATOM 826 O O . ASP A 1 105 ? 36.473 -0.313 -19.071 1.00 76.75 105 ASP A O 1
ATOM 830 N N . ILE A 1 106 ? 34.265 -0.021 -18.815 1.00 73.50 106 ILE A N 1
ATOM 831 C CA . ILE A 1 106 ? 34.310 1.424 -18.536 1.00 73.50 106 ILE A CA 1
ATOM 832 C C . ILE A 1 106 ? 34.612 1.704 -17.057 1.00 73.50 106 ILE A C 1
ATOM 834 O O . ILE A 1 106 ? 35.264 2.695 -16.732 1.00 73.50 106 ILE A O 1
ATOM 838 N N . LEU A 1 107 ? 34.125 0.853 -16.148 1.00 72.94 107 LEU A N 1
ATOM 839 C CA . LEU A 1 107 ? 34.289 1.027 -14.699 1.00 72.94 107 LEU A CA 1
ATOM 840 C C . LEU A 1 107 ? 35.672 0.617 -14.164 1.00 72.94 107 LEU A C 1
ATOM 842 O O . LEU A 1 107 ? 35.893 0.777 -12.967 1.00 72.94 107 LEU A O 1
ATOM 846 N N . GLY A 1 108 ? 36.558 0.121 -15.036 1.00 63.94 108 GLY A N 1
ATOM 847 C CA . GLY A 1 108 ? 38.010 -0.028 -14.881 1.00 63.94 108 GLY A CA 1
ATOM 848 C C . GLY A 1 108 ? 38.564 -0.165 -13.457 1.00 63.94 108 GLY A C 1
ATOM 849 O O . GLY A 1 108 ? 38.685 0.814 -12.724 1.00 63.94 108 GLY A O 1
ATOM 850 N N . SER A 1 109 ? 39.015 -1.368 -13.096 1.00 66.50 109 SER A N 1
ATOM 851 C CA . SER A 1 109 ? 39.834 -1.613 -11.903 1.00 66.50 109 SER A CA 1
ATOM 852 C C . SER A 1 109 ? 41.302 -1.863 -12.256 1.00 66.50 109 SER A C 1
ATOM 854 O O . SER A 1 109 ? 41.836 -2.911 -11.897 1.00 66.50 109 SER A O 1
ATOM 856 N N . GLU A 1 110 ? 41.970 -0.927 -12.927 1.00 62.47 110 GLU A N 1
ATOM 857 C CA . GLU A 1 110 ? 43.437 -0.949 -12.983 1.00 62.47 110 GLU A CA 1
ATOM 858 C C . GLU A 1 110 ? 44.000 0.382 -12.468 1.00 62.47 110 GLU A C 1
ATOM 860 O O . GLU A 1 110 ? 43.568 1.443 -12.920 1.00 62.47 110 GLU A O 1
ATOM 865 N N . PRO A 1 111 ? 44.901 0.362 -11.464 1.00 58.97 111 PRO A N 1
ATOM 866 C CA . PRO A 1 111 ? 45.695 1.534 -11.150 1.00 58.97 111 PRO A CA 1
ATOM 867 C C . PRO A 1 111 ? 46.648 1.760 -12.324 1.00 58.97 111 PRO A C 1
ATOM 869 O O . PRO A 1 111 ? 47.381 0.844 -12.692 1.00 58.97 111 PRO A O 1
ATOM 872 N N . ASP A 1 112 ? 46.628 2.962 -12.897 1.00 62.44 112 ASP A N 1
ATOM 873 C CA . ASP A 1 112 ? 47.665 3.398 -13.830 1.00 62.44 112 ASP A CA 1
ATOM 874 C C . ASP A 1 112 ? 49.041 3.184 -13.156 1.00 62.44 112 ASP A C 1
ATOM 876 O O . ASP A 1 112 ? 49.294 3.755 -12.088 1.00 62.44 112 ASP A O 1
ATOM 880 N N . GLU A 1 113 ? 49.893 2.318 -13.724 1.00 48.69 113 GLU A N 1
ATOM 881 C CA . GLU A 1 113 ? 51.320 2.220 -13.354 1.00 48.69 113 GLU A CA 1
ATOM 882 C C . GLU A 1 113 ? 52.086 3.503 -13.712 1.00 48.69 113 GLU A C 1
ATOM 884 O O . GLU A 1 113 ? 51.881 4.047 -14.825 1.00 48.69 113 GLU A O 1
#

Sequence (113 aa):
EGQEQMIIRNALIEHNLRLVVYIAKRFENTGVGMEDLISIGTIGLMKAVSSFKSEKNIKLATYASKCIENEILMFIRKTSNLKMEVSIEEPLNVDWDGNELLLGDILGSEPDE

Foldseek 3Di:
DVVVVVVVLVVQLVVCLVLQLVLLVVCPVLPDDSVVLSVQLSVLQSVLSVPDDVVVVDDSSVSSSVSSNVSSVVVSVVVVVVVVDDDQQDFPDADPVGDGDGVVVVVDDDDDD

Secondary structure (DSSP, 8-state):
-HHHHHHHHHHHHHHTHHHHHHHHGGGGGGSS-HHHHHHHHHHHHHHHHHH--GGG---HHHHHHHHHHHHHHHHHHHHHHHTT---TTSEEEE-TTSPEEEHHHHS------

Radius of gyration: 22.86 Å; chains: 1; bounding box: 68×27×56 Å

pLDDT: mean 87.03, std 10.74, range [48.69, 98.0]